Protein AF-A0A928NWH4-F1 (afdb_monomer_lite)

Foldseek 3Di:
DPPVVLVVVLVVLLVVLVVVLVVCCVVVPPVSVVSSLVSVCVSCVVDDDQSLVSVVVVVVVVVVVVVVVVVVCVVVVVPPPPDPVVVVVCVVVVVVVVVVVSVVDDSVVVVVVVVVVVVVVVVVVVVD

pLDDT: mean 74.11, std 11.13, range [43.41, 91.81]

Structure (mmCIF, N/CA/C/O backbone):
data_AF-A0A928NWH4-F1
#
_entry.id   AF-A0A928NWH4-F1
#
loop_
_atom_site.group_PDB
_atom_site.id
_atom_site.type_symbol
_atom_site.label_atom_id
_atom_site.label_alt_id
_atom_site.label_comp_id
_atom_site.label_asym_id
_atom_site.label_entity_id
_atom_site.label_seq_id
_atom_site.pdbx_PDB_ins_code
_atom_site.Cartn_x
_atom_site.Cartn_y
_atom_site.Cartn_z
_atom_site.occupancy
_atom_site.B_iso_or_equiv
_atom_site.auth_seq_id
_atom_site.auth_comp_id
_atom_site.auth_asym_id
_atom_site.auth_atom_id
_atom_site.pdbx_PDB_model_num
ATOM 1 N N . MET A 1 1 ? -10.474 -5.881 34.934 1.00 43.41 1 MET A N 1
ATOM 2 C CA . MET A 1 1 ? -10.187 -7.245 34.420 1.00 43.41 1 MET A CA 1
ATOM 3 C C . MET A 1 1 ? -10.574 -7.501 32.946 1.00 43.41 1 MET A C 1
ATOM 5 O O . MET A 1 1 ? -10.318 -8.599 32.479 1.00 43.41 1 MET A O 1
ATOM 9 N N . ASN A 1 2 ? -11.065 -6.524 32.156 1.00 45.88 2 ASN A N 1
ATOM 10 C CA . ASN A 1 2 ? -11.523 -6.765 30.763 1.00 45.88 2 ASN A CA 1
ATOM 11 C C . ASN A 1 2 ? -10.514 -6.461 29.630 1.00 45.88 2 ASN A C 1
ATOM 13 O O . ASN A 1 2 ? -10.796 -6.765 28.473 1.00 45.88 2 ASN A O 1
ATOM 17 N N . SER A 1 3 ? -9.349 -5.869 29.921 1.00 50.94 3 SER A N 1
ATOM 18 C CA . SER A 1 3 ? -8.408 -5.437 28.867 1.00 50.94 3 SER A CA 1
ATOM 19 C C . SER A 1 3 ? -7.585 -6.601 28.278 1.00 50.94 3 SER A C 1
ATOM 21 O O . SER A 1 3 ? -7.434 -6.713 27.064 1.00 50.94 3 SER A O 1
ATOM 23 N N . GLN A 1 4 ? -7.147 -7.550 29.116 1.00 49.19 4 GLN A N 1
ATOM 24 C CA . GLN A 1 4 ? -6.292 -8.680 28.704 1.00 49.19 4 GLN A CA 1
ATOM 25 C C . GLN A 1 4 ? -7.031 -9.722 27.835 1.00 49.19 4 GLN A C 1
ATOM 27 O O . GLN A 1 4 ? -6.468 -10.246 26.874 1.00 49.19 4 GLN A O 1
ATOM 32 N N . ALA A 1 5 ? -8.319 -9.972 28.104 1.00 54.00 5 ALA A N 1
ATOM 33 C CA . ALA A 1 5 ? -9.141 -10.888 27.303 1.00 54.00 5 ALA A CA 1
ATOM 34 C C . ALA A 1 5 ? -9.447 -10.327 25.898 1.00 54.00 5 ALA A C 1
ATOM 36 O O . ALA A 1 5 ? -9.428 -11.067 24.910 1.00 54.00 5 ALA A O 1
ATOM 37 N N . LYS A 1 6 ? -9.652 -9.004 25.785 1.00 53.28 6 LYS A N 1
ATOM 38 C CA . LYS A 1 6 ? -9.850 -8.314 24.497 1.00 53.28 6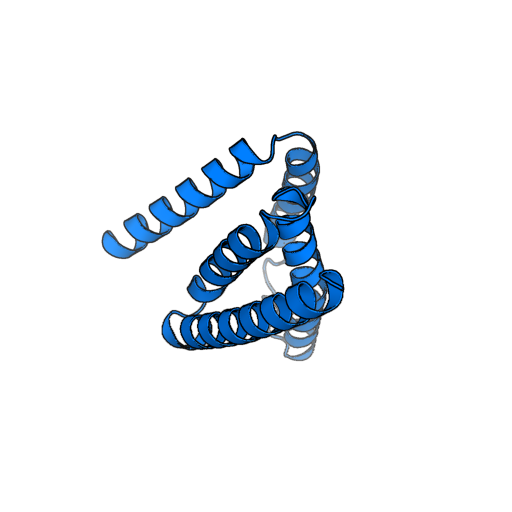 LYS A CA 1
ATOM 39 C C . LYS A 1 6 ? -8.594 -8.370 23.622 1.00 53.28 6 LYS A C 1
ATOM 41 O O . LYS A 1 6 ? -8.703 -8.619 22.422 1.00 53.28 6 LYS A O 1
ATOM 46 N N . LEU A 1 7 ? -7.411 -8.197 24.218 1.00 57.38 7 LEU A N 1
ATOM 47 C CA . LEU A 1 7 ? -6.125 -8.305 23.521 1.00 57.38 7 LEU A CA 1
ATOM 48 C C . LEU A 1 7 ? -5.837 -9.731 23.034 1.00 57.38 7 LEU A C 1
ATOM 50 O O . LEU A 1 7 ? -5.439 -9.912 21.884 1.00 57.38 7 LEU A O 1
ATOM 54 N N . ALA A 1 8 ? -6.087 -10.749 23.863 1.00 60.59 8 ALA A N 1
ATOM 55 C CA . ALA A 1 8 ? -5.885 -12.146 23.475 1.00 60.59 8 ALA A CA 1
ATOM 56 C C . ALA A 1 8 ? -6.808 -12.574 22.318 1.00 60.59 8 ALA A C 1
ATOM 58 O O . ALA A 1 8 ? -6.360 -13.245 21.385 1.00 60.59 8 ALA A O 1
ATOM 59 N N . SER A 1 9 ? -8.073 -12.140 22.342 1.00 61.66 9 SER A N 1
ATOM 60 C CA . SER A 1 9 ? -9.035 -12.407 21.266 1.00 61.66 9 SER A CA 1
ATOM 61 C C . SER A 1 9 ? -8.671 -11.668 19.970 1.00 61.66 9 SER A C 1
ATOM 63 O O . SER A 1 9 ? -8.610 -12.290 18.908 1.00 61.66 9 SER A O 1
ATOM 65 N N . LYS A 1 10 ? -8.292 -10.378 20.050 1.00 64.88 10 LYS A N 1
ATOM 66 C CA . LYS A 1 10 ? -7.789 -9.615 18.890 1.00 64.88 10 LYS A CA 1
ATOM 67 C C . LYS A 1 10 ? -6.548 -10.254 18.271 1.00 64.88 10 LYS A C 1
ATOM 69 O O . LYS A 1 10 ? -6.472 -10.346 17.051 1.00 64.88 10 LYS A O 1
ATOM 74 N N . ARG A 1 11 ? -5.600 -10.738 19.081 1.00 66.94 11 ARG A N 1
ATOM 75 C CA . ARG A 1 11 ? -4.373 -11.382 18.582 1.00 66.94 11 ARG A CA 1
ATOM 76 C C . ARG A 1 11 ? -4.673 -12.677 17.831 1.00 66.94 11 ARG A C 1
ATOM 78 O O . ARG A 1 11 ? -4.085 -12.916 16.783 1.00 66.94 11 ARG A O 1
ATOM 85 N N . ARG A 1 12 ? -5.613 -13.488 18.328 1.00 71.81 12 ARG A N 1
ATOM 86 C CA . ARG A 1 12 ? -6.081 -14.692 17.620 1.00 71.81 12 ARG A CA 1
ATOM 87 C C . ARG A 1 12 ? -6.777 -14.336 16.308 1.00 71.81 12 ARG A C 1
ATOM 89 O O . ARG A 1 12 ? -6.487 -14.969 15.301 1.00 71.81 12 ARG A O 1
ATOM 96 N N . LEU A 1 13 ? -7.619 -13.301 16.299 1.00 71.81 13 LEU A N 1
ATOM 97 C CA . LEU A 1 13 ? -8.274 -12.818 15.080 1.00 71.81 13 LEU A CA 1
ATOM 98 C C . LEU A 1 13 ? -7.277 -12.290 14.041 1.00 71.81 13 LEU A C 1
ATOM 100 O O . LEU A 1 13 ? -7.427 -12.577 12.860 1.00 71.81 13 LEU A O 1
ATOM 104 N N . LEU A 1 14 ? -6.257 -11.548 14.474 1.00 72.56 14 LEU A N 1
ATOM 105 C CA . LEU A 1 14 ? -5.183 -11.047 13.612 1.00 72.56 14 LEU A CA 1
ATOM 106 C C . LEU A 1 14 ? -4.348 -12.193 13.030 1.00 72.56 14 LEU A C 1
ATOM 108 O O . LEU A 1 14 ? -4.026 -12.163 11.849 1.00 72.56 14 LEU A O 1
ATOM 112 N N . LEU A 1 15 ? -4.042 -13.219 13.830 1.00 77.75 15 LEU A N 1
ATOM 113 C CA . LEU A 1 15 ? -3.317 -14.407 13.369 1.00 77.75 15 LEU A CA 1
ATOM 114 C C . LEU A 1 15 ? -4.130 -15.217 12.353 1.00 77.75 15 LEU A C 1
ATOM 116 O O . LEU A 1 15 ? -3.610 -15.557 11.297 1.00 77.75 15 LEU A O 1
ATOM 120 N N . LEU A 1 16 ? -5.407 -15.486 12.642 1.00 78.06 16 LEU A N 1
ATOM 121 C CA . LEU A 1 16 ? -6.319 -16.173 11.720 1.00 78.06 16 LEU A CA 1
ATOM 122 C C . LEU A 1 16 ? -6.560 -15.360 10.444 1.00 78.06 16 LEU A C 1
ATOM 124 O O . LEU A 1 16 ? -6.537 -15.918 9.352 1.00 78.06 16 LEU A O 1
ATOM 128 N N . GLY A 1 17 ? -6.743 -14.045 10.572 1.00 74.88 17 GLY A N 1
ATOM 129 C CA . GLY A 1 17 ? -6.905 -13.132 9.444 1.00 74.88 17 GLY A CA 1
ATOM 130 C C . GLY A 1 17 ? -5.650 -13.047 8.576 1.00 74.88 17 GLY A C 1
ATOM 131 O O . GLY A 1 17 ? -5.758 -13.098 7.356 1.00 74.88 17 GLY A O 1
ATOM 132 N N . GLY A 1 18 ? -4.466 -12.990 9.191 1.00 75.25 18 GLY A N 1
ATOM 133 C CA . GLY A 1 18 ? -3.181 -13.012 8.493 1.00 75.25 18 GLY A CA 1
ATOM 134 C C . GLY A 1 18 ? -2.919 -14.335 7.772 1.00 75.25 18 GLY A C 1
ATOM 135 O O . GLY A 1 18 ? -2.507 -14.320 6.617 1.00 75.25 18 GLY A O 1
ATOM 136 N N . LEU A 1 19 ? -3.226 -15.474 8.406 1.00 80.75 19 LEU A N 1
ATOM 137 C CA . LEU A 1 19 ? -3.136 -16.801 7.783 1.00 80.75 19 LEU A CA 1
ATOM 138 C C . LEU A 1 19 ? -4.094 -16.946 6.600 1.00 80.75 19 LEU A C 1
ATOM 140 O O . LEU A 1 19 ? -3.675 -17.356 5.522 1.00 80.75 19 LEU A O 1
ATOM 144 N N . ALA A 1 20 ? -5.364 -16.579 6.783 1.00 78.06 20 ALA A N 1
ATOM 145 C CA . ALA A 1 20 ? -6.362 -16.638 5.721 1.00 78.06 20 ALA A CA 1
ATOM 146 C C . ALA A 1 20 ? -5.989 -15.718 4.554 1.00 78.06 20 ALA A C 1
ATOM 148 O O . ALA A 1 20 ? -6.085 -16.116 3.398 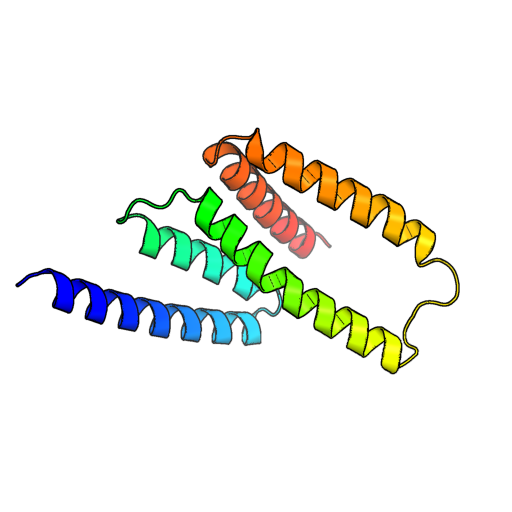1.00 78.06 20 ALA A O 1
ATOM 149 N N . ALA A 1 21 ? -5.515 -14.507 4.844 1.00 74.38 21 ALA A N 1
ATOM 150 C CA . ALA A 1 21 ? -5.097 -13.577 3.810 1.00 74.38 21 ALA A CA 1
ATOM 151 C C . ALA A 1 21 ? -3.810 -14.015 3.104 1.00 74.38 21 ALA A C 1
ATOM 153 O O . ALA A 1 21 ? -3.724 -13.858 1.894 1.00 74.38 21 ALA A O 1
ATOM 154 N N . GLY A 1 22 ? -2.844 -14.610 3.809 1.00 76.19 22 GLY A N 1
ATOM 155 C CA . GLY A 1 22 ? -1.657 -15.210 3.195 1.00 76.19 22 GLY A CA 1
ATOM 156 C C . GLY A 1 22 ? -2.012 -16.393 2.293 1.00 76.19 22 GLY A C 1
ATOM 157 O O . GLY A 1 22 ? -1.522 -16.479 1.170 1.00 76.19 22 GLY A O 1
ATOM 158 N N . PHE A 1 23 ? -2.934 -17.251 2.736 1.00 82.50 23 PHE A N 1
ATOM 159 C CA . PHE A 1 23 ? -3.455 -18.359 1.937 1.00 82.50 23 PHE A CA 1
ATOM 160 C C . PHE A 1 23 ? -4.184 -17.860 0.683 1.00 82.50 23 PHE A C 1
ATOM 162 O O . PHE A 1 23 ? -3.899 -18.312 -0.422 1.00 82.50 23 PHE A O 1
ATOM 169 N N . LEU A 1 24 ? -5.063 -16.864 0.829 1.00 78.25 24 LEU A N 1
ATOM 170 C CA . LEU A 1 24 ? -5.751 -16.223 -0.293 1.00 78.25 24 LEU A CA 1
ATOM 171 C C . LEU A 1 24 ? -4.786 -15.479 -1.219 1.00 78.25 24 LEU A C 1
ATOM 173 O O . LEU A 1 24 ? -5.001 -15.483 -2.422 1.00 78.25 24 LEU A O 1
ATOM 177 N N . ASN A 1 25 ? -3.721 -14.872 -0.696 1.00 80.25 25 ASN A N 1
ATOM 178 C CA . ASN A 1 25 ? -2.689 -14.230 -1.509 1.00 80.25 25 ASN A CA 1
ATOM 179 C C . ASN A 1 25 ? -1.861 -15.260 -2.293 1.00 80.25 25 ASN A C 1
ATOM 181 O O . ASN A 1 25 ? -1.421 -14.978 -3.399 1.00 80.25 25 ASN A O 1
ATOM 185 N N . GLY A 1 26 ? -1.679 -16.469 -1.756 1.00 79.25 26 GLY A N 1
ATOM 186 C CA . GLY A 1 26 ? -1.097 -17.589 -2.496 1.00 79.25 26 GLY A CA 1
ATOM 187 C C . GLY A 1 26 ? -2.037 -18.157 -3.565 1.00 79.25 26 GLY A C 1
ATOM 188 O O . GLY A 1 26 ? -1.582 -18.513 -4.645 1.00 79.25 26 GLY A O 1
ATOM 189 N N . LEU A 1 27 ? -3.345 -18.212 -3.286 1.00 82.12 27 LEU A N 1
ATOM 190 C CA . LEU A 1 27 ? -4.343 -18.830 -4.170 1.00 82.12 27 LEU A CA 1
ATOM 191 C C . LEU A 1 27 ? -4.841 -17.892 -5.287 1.00 82.12 27 LEU A C 1
ATOM 193 O O . LEU A 1 27 ? -5.016 -18.315 -6.423 1.00 82.12 27 LEU A O 1
ATOM 197 N N . LEU A 1 28 ? -5.087 -16.622 -4.953 1.00 76.00 28 LEU A N 1
ATOM 198 C CA . LEU A 1 28 ? -5.607 -15.576 -5.847 1.00 76.00 28 LEU A CA 1
ATOM 199 C C . LEU A 1 28 ? -4.497 -14.639 -6.357 1.00 76.00 28 LEU A C 1
ATOM 201 O O . LEU A 1 28 ? -4.776 -13.692 -7.093 1.00 76.00 28 LEU A O 1
ATOM 205 N N . GLY A 1 29 ? -3.249 -14.848 -5.929 1.00 74.00 29 GLY A N 1
ATOM 206 C CA . GLY A 1 29 ? -2.141 -13.942 -6.218 1.00 74.00 29 GLY A CA 1
ATOM 207 C C . GLY A 1 29 ? -2.352 -12.563 -5.582 1.00 74.00 29 GLY A C 1
ATOM 208 O O . GLY A 1 29 ? -2.726 -12.440 -4.416 1.00 74.00 29 GLY A O 1
ATOM 209 N N . ALA A 1 30 ? -2.168 -11.503 -6.376 1.00 63.62 30 ALA A N 1
ATOM 210 C CA . ALA A 1 30 ? -2.226 -10.105 -5.928 1.00 63.62 30 ALA A CA 1
ATOM 211 C C . ALA A 1 30 ? -3.564 -9.679 -5.273 1.00 63.62 30 ALA A C 1
ATOM 213 O O . ALA A 1 30 ? -3.617 -8.652 -4.593 1.00 63.62 30 ALA A O 1
ATOM 214 N N . GLY A 1 31 ? -4.644 -10.455 -5.438 1.00 64.56 31 GLY A N 1
ATOM 215 C CA . GLY A 1 31 ? -5.963 -10.161 -4.864 1.00 64.56 31 GLY A CA 1
ATOM 216 C C . GLY A 1 31 ? -6.078 -10.357 -3.343 1.00 64.56 31 GLY A C 1
ATOM 217 O O . GLY A 1 31 ? -6.971 -9.778 -2.721 1.00 64.56 31 GLY A O 1
ATOM 218 N N . GLY A 1 32 ? -5.176 -11.120 -2.711 1.00 65.75 32 GLY A N 1
ATOM 219 C CA . GLY A 1 32 ? -5.241 -11.409 -1.269 1.00 65.75 32 GLY A CA 1
ATOM 220 C C . GLY A 1 32 ? -4.980 -10.191 -0.371 1.00 65.75 32 GLY A C 1
ATOM 221 O O . GLY A 1 32 ? -5.569 -10.069 0.707 1.00 65.75 32 GLY A O 1
ATOM 222 N N . GLY A 1 33 ? -4.168 -9.236 -0.837 1.00 69.31 33 GLY A N 1
ATOM 223 C CA . GLY A 1 33 ? -3.880 -7.992 -0.111 1.00 69.31 33 GLY A CA 1
ATOM 224 C C . GLY A 1 33 ? -5.107 -7.090 0.079 1.00 69.31 33 GLY A C 1
ATOM 225 O O . GLY A 1 33 ? -5.252 -6.442 1.110 1.00 69.31 33 GLY A O 1
ATOM 226 N N . ILE A 1 34 ? -6.057 -7.098 -0.856 1.00 70.62 34 ILE A N 1
ATOM 227 C CA . ILE A 1 34 ? -7.312 -6.335 -0.728 1.00 70.62 34 ILE A CA 1
ATOM 228 C C . ILE A 1 34 ? -8.166 -6.910 0.411 1.00 70.62 34 ILE A C 1
ATOM 230 O O . ILE A 1 34 ? -8.759 -6.167 1.198 1.00 70.62 34 ILE A O 1
ATOM 234 N N . VAL A 1 35 ? -8.184 -8.240 0.533 1.00 70.88 35 VAL A N 1
ATOM 235 C CA . VAL A 1 35 ? -8.912 -8.957 1.585 1.00 70.88 35 VAL A CA 1
ATOM 236 C C . VAL A 1 35 ? -8.294 -8.685 2.957 1.00 70.88 35 VAL A C 1
ATOM 238 O O . VAL A 1 35 ? -9.034 -8.471 3.919 1.00 70.88 35 VAL A O 1
ATOM 241 N N . ILE A 1 36 ? -6.958 -8.611 3.053 1.00 70.62 36 ILE A N 1
ATOM 242 C CA . ILE A 1 36 ? -6.284 -8.299 4.322 1.00 70.62 36 ILE A CA 1
ATOM 243 C C . ILE A 1 36 ? -6.660 -6.907 4.822 1.00 70.62 36 ILE A C 1
ATOM 245 O O . ILE A 1 36 ? -6.985 -6.765 5.996 1.00 70.62 36 ILE A O 1
ATOM 249 N N . VAL A 1 37 ? -6.702 -5.902 3.939 1.00 69.38 37 VAL A N 1
ATOM 250 C CA . VAL A 1 37 ? -7.065 -4.524 4.306 1.00 69.38 37 VAL A CA 1
ATOM 251 C C . VAL A 1 37 ? -8.516 -4.456 4.787 1.00 69.38 37 VAL A C 1
ATOM 253 O O . VAL A 1 37 ? -8.793 -3.819 5.800 1.00 69.38 37 VAL A O 1
ATOM 256 N N . TRP A 1 38 ? -9.435 -5.170 4.131 1.00 68.69 38 TRP A N 1
ATOM 257 C CA . TRP A 1 38 ? -10.839 -5.259 4.553 1.00 68.69 38 TRP A CA 1
ATOM 258 C C . TRP A 1 38 ? -11.022 -5.942 5.912 1.00 68.69 38 TRP A C 1
ATOM 260 O O . TRP A 1 38 ? -11.799 -5.470 6.746 1.00 68.69 38 TRP A O 1
ATOM 270 N N . ILE A 1 39 ? -10.314 -7.049 6.154 1.00 66.50 39 ILE A N 1
ATOM 271 C CA . ILE A 1 39 ? -10.329 -7.738 7.451 1.00 66.50 39 ILE A CA 1
ATOM 272 C C . ILE A 1 39 ? -9.748 -6.821 8.525 1.00 66.50 39 ILE A C 1
ATOM 274 O O . ILE A 1 39 ? -10.338 -6.691 9.597 1.00 66.50 39 ILE A O 1
ATOM 278 N N . LEU A 1 40 ? -8.639 -6.142 8.231 1.00 65.06 40 LEU A N 1
ATOM 279 C CA . LEU A 1 40 ? -7.979 -5.242 9.168 1.00 65.06 40 LEU A CA 1
ATOM 280 C C . LEU A 1 40 ? -8.880 -4.051 9.515 1.00 65.06 40 LEU A C 1
ATOM 282 O O . LEU A 1 40 ? -9.053 -3.759 10.694 1.00 65.06 40 LEU A O 1
ATOM 286 N N . GLU A 1 41 ? -9.553 -3.445 8.531 1.00 65.31 41 GLU A N 1
ATOM 287 C CA . GLU A 1 41 ? -10.557 -2.399 8.761 1.00 65.31 41 GLU A CA 1
ATOM 288 C C . GLU A 1 41 ? -11.704 -2.909 9.649 1.00 65.31 41 GLU A C 1
ATOM 290 O O . GLU A 1 41 ? -12.126 -2.231 10.585 1.00 65.31 41 GLU A O 1
ATOM 295 N N . LYS A 1 42 ? -12.201 -4.126 9.397 1.00 64.31 42 LYS A N 1
ATOM 296 C CA . LYS A 1 42 ? -13.314 -4.707 10.160 1.00 64.31 42 LYS A CA 1
ATOM 297 C C . LYS A 1 42 ? -12.923 -5.051 11.602 1.00 64.31 42 LYS A C 1
ATOM 299 O O . LYS A 1 42 ? -13.752 -4.898 12.492 1.00 64.31 42 LYS A O 1
ATOM 304 N N . VAL A 1 43 ? -11.678 -5.472 11.839 1.00 62.78 43 VAL A N 1
ATOM 305 C CA . VAL A 1 43 ? -11.134 -5.793 13.174 1.00 62.78 43 VAL A CA 1
ATOM 306 C C . VAL A 1 43 ? -10.739 -4.536 13.959 1.00 62.78 43 VAL A C 1
ATOM 308 O O . VAL A 1 43 ? -10.861 -4.512 15.188 1.00 62.78 43 VAL A O 1
ATOM 311 N N . LEU A 1 44 ? -10.278 -3.479 13.281 1.00 60.25 44 LEU A N 1
ATOM 312 C CA . LEU A 1 44 ? -9.915 -2.205 13.915 1.00 60.25 44 LEU A CA 1
ATOM 313 C C . LEU A 1 44 ? -11.106 -1.259 14.128 1.00 60.25 44 LEU A C 1
ATOM 315 O O . LEU A 1 44 ? -10.991 -0.333 14.929 1.00 60.25 44 LEU A O 1
ATOM 319 N N . ARG A 1 45 ? -12.264 -1.531 13.512 1.00 55.56 45 ARG A N 1
ATOM 320 C CA . ARG A 1 45 ? -13.484 -0.702 13.582 1.00 55.56 45 ARG A CA 1
ATOM 321 C C . ARG A 1 45 ? -14.005 -0.409 14.997 1.00 55.56 45 ARG A C 1
ATOM 323 O O . ARG A 1 45 ? -14.735 0.557 15.178 1.00 55.56 45 ARG A O 1
ATOM 330 N N . ASP A 1 46 ? -13.616 -1.216 15.983 1.00 49.69 46 ASP A N 1
ATOM 331 C CA . ASP A 1 46 ? -14.012 -1.076 17.392 1.00 49.69 46 ASP A CA 1
ATOM 332 C C . ASP A 1 46 ? -13.071 -0.204 18.237 1.00 49.69 46 ASP A C 1
ATOM 334 O O . ASP A 1 46 ? -13.238 -0.091 19.454 1.00 49.69 46 ASP A O 1
ATOM 338 N N . SER A 1 47 ? -12.001 0.350 17.672 1.00 48.47 47 SER A N 1
ATOM 339 C CA . SER A 1 47 ? -11.015 1.075 18.474 1.00 48.47 47 SER A CA 1
ATOM 340 C C . SER A 1 47 ? -10.398 2.194 17.660 1.00 48.47 47 SER A C 1
ATOM 342 O O . SER A 1 47 ? -9.388 1.962 17.016 1.00 48.47 47 SER A O 1
ATOM 344 N N . THR A 1 48 ? -10.998 3.38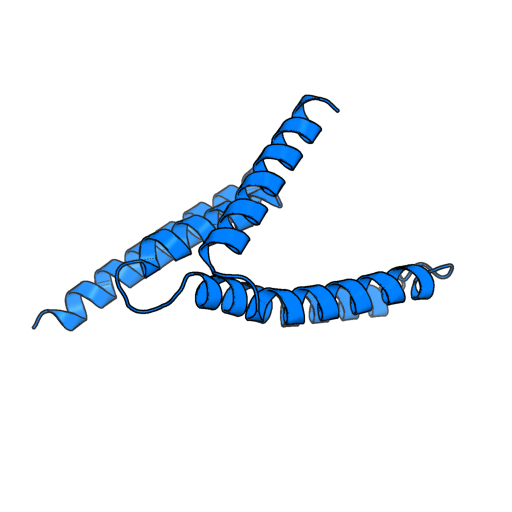4 17.724 1.00 48.66 48 THR A N 1
ATOM 345 C CA . THR A 1 48 ? -10.317 4.697 17.638 1.00 48.66 48 THR A CA 1
ATOM 346 C C . THR A 1 48 ? -9.476 5.056 16.403 1.00 48.66 48 THR A C 1
ATOM 348 O O . THR A 1 48 ? -9.063 6.205 16.320 1.00 48.66 48 THR A O 1
ATOM 351 N N . HIS A 1 49 ? -9.250 4.153 15.452 1.00 53.12 49 HIS A N 1
ATOM 352 C CA . HIS A 1 49 ? -8.388 4.377 14.292 1.00 53.12 49 HIS A CA 1
ATOM 353 C C . HIS A 1 49 ? -9.259 4.550 13.050 1.00 53.12 49 HIS A C 1
ATOM 355 O O . HIS A 1 49 ? -10.087 3.691 12.728 1.00 53.12 49 HIS A O 1
ATOM 361 N N . ASP A 1 50 ? -9.107 5.691 12.387 1.00 61.56 50 ASP A N 1
ATOM 362 C CA . ASP A 1 50 ? -9.839 6.010 11.167 1.00 61.56 50 ASP A CA 1
ATOM 363 C C . ASP A 1 50 ? -9.324 5.091 10.045 1.00 61.56 50 ASP A C 1
ATOM 365 O O . ASP A 1 50 ? -8.163 4.679 10.053 1.00 61.56 50 ASP A O 1
ATOM 369 N N . ALA A 1 51 ? -10.145 4.730 9.051 1.00 61.75 51 ALA A N 1
ATOM 370 C CA . ALA A 1 51 ? -9.679 3.804 8.003 1.00 61.75 51 ALA A CA 1
ATOM 371 C C . ALA A 1 51 ? -8.474 4.376 7.219 1.00 61.75 51 ALA A C 1
ATOM 373 O O . ALA A 1 51 ? -7.697 3.620 6.641 1.00 61.75 51 ALA A O 1
ATOM 374 N N . ARG A 1 52 ? -8.275 5.702 7.273 1.00 63.88 52 ARG A N 1
ATOM 375 C CA . ARG A 1 52 ? -7.065 6.411 6.833 1.00 63.88 52 ARG A CA 1
ATOM 376 C C . ARG A 1 52 ? -5.785 5.861 7.465 1.00 63.88 52 ARG A C 1
ATOM 378 O O . ARG A 1 52 ? -4.829 5.619 6.735 1.00 63.88 52 ARG A O 1
ATOM 385 N N . ASP A 1 53 ? -5.783 5.598 8.769 1.00 66.69 53 ASP A N 1
ATOM 386 C CA . ASP A 1 53 ? -4.601 5.124 9.499 1.00 66.69 53 ASP A CA 1
ATOM 387 C C . ASP A 1 53 ? -4.205 3.715 9.048 1.00 66.69 53 ASP A C 1
ATOM 389 O O . ASP A 1 53 ? -3.027 3.390 8.907 1.00 66.69 53 ASP A O 1
ATOM 393 N N . VAL A 1 54 ? -5.205 2.881 8.747 1.00 67.94 54 VAL A N 1
ATOM 394 C CA . VAL A 1 54 ? -4.999 1.523 8.229 1.00 67.94 54 VAL A CA 1
ATOM 395 C C . VAL A 1 54 ? -4.360 1.560 6.839 1.00 67.94 54 VAL A C 1
ATOM 397 O O . VAL A 1 54 ? -3.411 0.817 6.583 1.00 67.94 54 VAL A O 1
ATOM 400 N N . PHE A 1 55 ? -4.834 2.447 5.957 1.00 68.50 55 PHE A N 1
ATOM 401 C CA . PHE A 1 55 ? -4.236 2.652 4.634 1.00 68.50 55 PHE A CA 1
ATOM 402 C C . PHE A 1 55 ? -2.822 3.236 4.722 1.00 68.50 55 PHE A C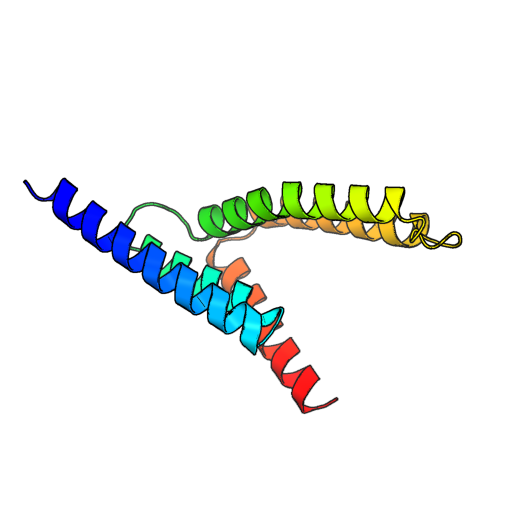 1
ATOM 404 O O . PHE A 1 55 ? -1.927 2.751 4.033 1.00 68.50 55 PHE A O 1
ATOM 411 N N . ALA A 1 56 ? -2.598 4.224 5.591 1.00 71.56 56 ALA A N 1
ATOM 412 C CA . ALA A 1 56 ? -1.279 4.810 5.811 1.00 71.56 56 ALA A CA 1
ATOM 413 C C . ALA A 1 56 ? -0.275 3.762 6.315 1.00 71.56 56 ALA A C 1
ATOM 415 O O . ALA A 1 56 ? 0.836 3.670 5.798 1.00 71.56 56 ALA A O 1
ATOM 416 N N . ASN A 1 57 ? -0.686 2.906 7.256 1.00 75.38 57 ASN A N 1
ATOM 417 C CA . ASN A 1 57 ? 0.146 1.815 7.753 1.00 75.38 57 ASN A CA 1
ATOM 418 C C . ASN A 1 57 ? 0.447 0.764 6.667 1.00 75.38 57 ASN A C 1
ATOM 420 O O . ASN A 1 57 ? 1.573 0.284 6.566 1.00 75.38 57 ASN A O 1
ATOM 424 N N . ALA A 1 58 ? -0.527 0.429 5.814 1.00 75.50 58 ALA A N 1
ATOM 425 C CA . ALA A 1 58 ? -0.300 -0.475 4.685 1.00 75.50 58 ALA A CA 1
ATOM 426 C C . ALA A 1 58 ? 0.712 0.103 3.676 1.00 75.50 58 ALA A C 1
ATOM 428 O O . ALA A 1 58 ? 1.608 -0.611 3.224 1.00 75.50 58 ALA A O 1
ATOM 429 N N . LEU A 1 59 ? 0.618 1.402 3.370 1.00 77.88 59 LEU A N 1
ATOM 430 C CA . LEU A 1 59 ? 1.582 2.105 2.516 1.00 77.88 59 LEU A CA 1
ATOM 431 C C . LEU A 1 59 ? 2.976 2.165 3.154 1.00 77.88 59 LEU A C 1
ATOM 433 O O . LEU A 1 59 ? 3.973 1.939 2.469 1.00 77.88 59 LEU A O 1
ATOM 437 N N . ALA A 1 60 ? 3.047 2.397 4.467 1.00 80.88 60 ALA A N 1
ATOM 438 C CA . ALA A 1 60 ? 4.304 2.396 5.208 1.00 80.88 60 ALA A CA 1
ATOM 439 C C . ALA A 1 60 ? 5.016 1.037 5.125 1.00 80.88 60 ALA A C 1
ATOM 441 O O . ALA A 1 60 ? 6.235 1.000 4.996 1.00 80.88 60 ALA A O 1
ATOM 442 N N . VAL A 1 61 ? 4.268 -0.072 5.131 1.00 81.06 61 VAL A N 1
ATOM 443 C CA . VAL A 1 61 ? 4.814 -1.427 4.937 1.00 81.06 61 VAL A CA 1
ATOM 444 C C . VAL A 1 61 ? 5.187 -1.697 3.475 1.00 81.06 61 VAL A C 1
ATOM 446 O O . VAL A 1 61 ? 6.173 -2.383 3.214 1.00 81.06 61 VAL A O 1
ATOM 449 N N . MET A 1 62 ? 4.460 -1.139 2.504 1.00 82.56 62 MET A N 1
ATOM 450 C CA . MET A 1 62 ? 4.812 -1.260 1.082 1.00 82.56 62 MET A CA 1
ATOM 451 C C . MET A 1 62 ? 6.143 -0.585 0.728 1.00 82.56 62 MET A C 1
ATOM 453 O O . MET A 1 62 ? 6.821 -1.028 -0.200 1.00 82.56 62 MET A O 1
ATOM 457 N N . LEU A 1 63 ? 6.526 0.470 1.446 1.00 86.19 63 LEU A N 1
ATOM 458 C CA . LEU A 1 63 ? 7.733 1.252 1.173 1.00 86.19 63 LEU A CA 1
ATOM 459 C C . LEU A 1 63 ? 9.034 0.423 1.283 1.00 86.19 63 LEU A C 1
ATOM 461 O O . LEU A 1 63 ? 9.765 0.367 0.291 1.00 86.19 63 LEU A O 1
ATOM 465 N N . PRO A 1 64 ? 9.329 -0.288 2.395 1.00 86.44 64 PRO A N 1
ATOM 466 C CA . PRO A 1 64 ? 10.507 -1.152 2.480 1.00 86.44 64 PRO A CA 1
ATOM 467 C C . PRO A 1 64 ? 10.443 -2.324 1.494 1.00 86.44 64 PRO A C 1
ATOM 469 O O . PRO A 1 64 ? 11.466 -2.677 0.915 1.00 86.44 64 PRO A O 1
ATOM 472 N N . ILE A 1 65 ? 9.255 -2.885 1.232 1.00 85.81 65 ILE A N 1
ATOM 473 C CA . ILE A 1 65 ? 9.079 -3.963 0.241 1.00 85.81 65 ILE A CA 1
ATOM 474 C C . ILE A 1 65 ? 9.484 -3.474 -1.155 1.00 85.81 65 ILE A C 1
ATOM 476 O O . ILE A 1 65 ? 10.247 -4.134 -1.861 1.00 85.81 65 ILE A O 1
ATOM 480 N N . SER A 1 66 ? 9.019 -2.285 -1.537 1.00 85.31 66 SER A N 1
ATOM 481 C CA . SER A 1 66 ? 9.336 -1.673 -2.829 1.00 85.31 66 SER A CA 1
ATOM 482 C C . SER A 1 66 ? 10.815 -1.303 -2.929 1.00 85.31 66 SER A C 1
ATOM 484 O O . SER A 1 66 ? 11.427 -1.507 -3.977 1.00 85.31 66 SER A O 1
ATOM 486 N N . ALA A 1 67 ? 11.419 -0.821 -1.837 1.00 87.00 67 ALA A N 1
ATOM 487 C CA . ALA A 1 67 ? 12.850 -0.536 -1.775 1.00 87.00 67 ALA A CA 1
ATOM 488 C C . ALA A 1 67 ? 13.683 -1.810 -1.983 1.00 87.00 67 ALA A C 1
ATOM 490 O O . ALA A 1 67 ? 14.578 -1.824 -2.826 1.00 87.00 67 ALA A O 1
ATOM 491 N N . MET A 1 68 ? 13.342 -2.905 -1.296 1.00 87.75 68 MET A N 1
ATOM 492 C CA . MET A 1 68 ? 14.006 -4.200 -1.479 1.00 87.75 68 MET A CA 1
ATOM 493 C C . MET A 1 68 ? 13.838 -4.732 -2.906 1.00 87.75 68 MET A C 1
ATOM 495 O O . MET A 1 68 ? 14.812 -5.185 -3.503 1.00 87.75 68 MET A O 1
ATOM 499 N N . SER A 1 69 ? 12.636 -4.627 -3.484 1.00 83.62 69 SER A N 1
ATOM 500 C CA . SER A 1 69 ? 12.387 -5.011 -4.879 1.00 83.62 69 SER A CA 1
ATOM 501 C C . SER A 1 69 ? 13.234 -4.191 -5.851 1.00 83.62 69 SER A C 1
ATOM 503 O O . SER A 1 69 ? 13.813 -4.744 -6.781 1.00 83.62 69 SER A O 1
ATOM 505 N N . THR A 1 70 ? 13.339 -2.880 -5.624 1.00 83.44 70 THR A N 1
ATOM 506 C CA . THR A 1 70 ? 14.136 -1.969 -6.459 1.00 83.44 70 THR A CA 1
ATOM 507 C C . THR A 1 70 ? 15.619 -2.322 -6.392 1.00 83.44 70 THR A C 1
ATOM 509 O O . THR A 1 70 ? 16.266 -2.440 -7.428 1.00 83.44 70 THR A O 1
ATOM 512 N N . VAL A 1 71 ? 16.150 -2.557 -5.187 1.00 85.44 71 VAL A N 1
ATOM 513 C CA . VAL A 1 71 ? 17.545 -2.979 -4.987 1.00 85.44 71 VAL A CA 1
ATOM 514 C C . VAL A 1 71 ? 17.805 -4.329 -5.657 1.00 85.44 71 VAL A C 1
ATOM 516 O O . VAL A 1 71 ? 18.795 -4.484 -6.366 1.00 85.44 71 VAL A O 1
ATOM 519 N N . SER A 1 72 ? 16.897 -5.294 -5.496 1.00 84.88 72 SER A N 1
ATOM 520 C CA . SER A 1 72 ? 17.014 -6.616 -6.119 1.00 84.88 72 SER A CA 1
ATOM 521 C C . SER A 1 72 ? 17.023 -6.539 -7.653 1.00 84.88 72 SER A C 1
ATOM 523 O O . SER A 1 72 ? 17.849 -7.196 -8.291 1.00 84.88 72 SER A O 1
ATOM 525 N N . TYR A 1 73 ? 16.181 -5.686 -8.247 1.00 80.69 73 TYR A N 1
ATOM 526 C CA . TYR A 1 73 ? 16.179 -5.422 -9.691 1.00 80.69 73 TYR A CA 1
ATOM 527 C C . TYR A 1 73 ? 17.451 -4.717 -10.170 1.00 80.69 73 TYR A C 1
ATOM 529 O O . TYR A 1 73 ? 17.971 -5.065 -11.230 1.00 80.69 73 TYR A O 1
ATOM 537 N N . ALA A 1 74 ? 17.969 -3.765 -9.388 1.00 79.44 74 ALA A N 1
ATOM 538 C CA . ALA A 1 74 ? 19.198 -3.048 -9.714 1.00 79.44 74 ALA A CA 1
ATOM 539 C C . ALA A 1 74 ? 20.421 -3.977 -9.726 1.00 79.44 74 ALA A C 1
ATOM 541 O O . ALA A 1 74 ? 21.252 -3.882 -10.623 1.00 79.44 74 ALA A O 1
ATOM 542 N N . ILE A 1 75 ? 20.507 -4.910 -8.771 1.00 81.00 75 ILE A N 1
ATOM 543 C CA . ILE A 1 75 ? 21.603 -5.891 -8.699 1.00 81.00 75 ILE A CA 1
ATOM 544 C C . ILE A 1 75 ? 21.488 -6.939 -9.816 1.00 81.00 75 ILE A C 1
ATOM 546 O O . ILE A 1 75 ? 22.500 -7.371 -10.358 1.00 81.00 75 ILE A O 1
ATOM 550 N N . SER A 1 76 ? 20.267 -7.336 -10.187 1.00 77.94 76 SER A N 1
ATOM 551 C CA . SER A 1 76 ? 20.034 -8.374 -11.205 1.00 77.94 76 SER A CA 1
ATOM 552 C C . SER A 1 76 ? 20.199 -7.878 -12.651 1.00 77.94 76 SER A C 1
ATOM 554 O O . SER A 1 76 ? 19.989 -8.654 -13.578 1.00 77.94 76 SER A O 1
ATOM 556 N N . GLY A 1 77 ? 20.523 -6.595 -12.867 1.00 69.44 77 GLY A N 1
ATOM 557 C CA . GLY A 1 77 ? 20.661 -6.008 -14.208 1.00 69.44 77 GLY A CA 1
ATOM 558 C C . GLY A 1 77 ? 19.354 -5.962 -15.012 1.00 69.44 77 GLY A C 1
ATOM 559 O O . GLY A 1 77 ? 19.377 -5.748 -16.217 1.00 69.44 77 GLY A O 1
ATOM 560 N N . GLY A 1 78 ? 18.200 -6.162 -14.363 1.00 65.25 78 GLY A N 1
ATOM 561 C CA . GLY A 1 78 ? 16.879 -6.197 -15.003 1.00 65.25 78 GLY A CA 1
ATOM 562 C C . GLY A 1 78 ? 16.270 -4.816 -15.245 1.00 65.25 78 GLY A C 1
ATOM 563 O O . GLY A 1 78 ? 15.061 -4.707 -15.446 1.00 65.25 78 GLY A O 1
ATOM 564 N N . LEU A 1 79 ? 17.071 -3.753 -15.152 1.00 65.50 79 LEU A N 1
ATOM 565 C CA . LEU A 1 79 ? 16.618 -2.390 -15.384 1.00 65.50 79 LEU A CA 1
ATOM 566 C C . LEU A 1 79 ? 16.445 -2.189 -16.897 1.00 65.50 79 LEU A C 1
ATOM 568 O O . LEU A 1 79 ? 17.414 -2.349 -17.633 1.00 65.50 79 LEU A O 1
ATOM 572 N N . PRO A 1 80 ? 15.239 -1.859 -17.398 1.00 65.00 80 PRO A N 1
ATOM 573 C CA . PRO A 1 80 ? 15.060 -1.592 -18.817 1.00 65.00 80 PRO A CA 1
ATOM 574 C C . PRO A 1 80 ? 15.915 -0.393 -19.247 1.00 65.00 80 PRO A C 1
ATOM 576 O O . PRO A 1 80 ? 15.550 0.760 -19.014 1.00 65.00 80 PRO A O 1
ATOM 579 N N . GLU A 1 81 ? 17.024 -0.699 -19.922 1.00 62.06 81 GLU A N 1
ATOM 580 C CA . GLU A 1 81 ? 18.088 0.196 -20.416 1.00 62.06 81 GLU A CA 1
ATOM 581 C C . GLU A 1 81 ? 17.584 1.369 -21.289 1.00 62.06 81 GLU A C 1
ATOM 583 O O . GLU A 1 81 ? 18.336 2.279 -21.618 1.00 62.06 81 GLU A O 1
ATOM 588 N N . GLY A 1 82 ? 16.302 1.380 -21.674 1.00 64.44 82 GLY A N 1
ATOM 589 C CA . GLY A 1 82 ? 15.765 2.329 -22.648 1.00 64.44 82 GLY A CA 1
ATOM 590 C C . GLY A 1 82 ? 14.890 3.470 -22.127 1.00 64.44 82 GLY A C 1
ATOM 591 O O . GLY A 1 82 ? 14.872 4.510 -22.768 1.00 64.44 82 GLY A O 1
ATOM 592 N N . ASN A 1 83 ? 14.110 3.328 -21.044 1.00 64.12 83 ASN A N 1
ATOM 593 C CA . ASN A 1 83 ? 13.012 4.288 -20.774 1.00 64.12 83 ASN A CA 1
ATOM 594 C C . ASN A 1 83 ? 12.543 4.380 -19.307 1.00 64.12 83 ASN A C 1
ATOM 596 O O . ASN A 1 83 ? 11.429 4.840 -19.040 1.00 64.12 83 ASN A O 1
ATOM 600 N N . ILE A 1 84 ? 13.366 3.974 -18.335 1.00 72.69 84 ILE A N 1
ATOM 601 C CA . ILE A 1 84 ? 13.013 4.070 -16.904 1.00 72.69 84 ILE A CA 1
ATOM 602 C C . ILE A 1 84 ? 12.616 5.492 -16.511 1.00 72.69 84 ILE A C 1
ATOM 604 O O . ILE A 1 84 ? 11.603 5.680 -15.844 1.00 72.69 84 ILE A O 1
ATOM 608 N N . SER A 1 85 ? 13.356 6.501 -16.974 1.00 70.88 85 SER A N 1
ATOM 609 C CA . SER A 1 85 ? 13.113 7.910 -16.643 1.00 70.88 85 SER A CA 1
ATOM 610 C C . SER A 1 85 ? 11.713 8.388 -17.045 1.00 70.88 85 SER A C 1
ATOM 612 O O . SER A 1 85 ? 11.099 9.175 -16.323 1.00 70.88 85 SER A O 1
ATOM 614 N N . ARG A 1 86 ? 11.165 7.870 -18.155 1.00 78.12 86 ARG A N 1
ATOM 615 C CA . ARG A 1 86 ? 9.835 8.242 -18.651 1.00 78.12 86 ARG A CA 1
ATOM 616 C C . ARG A 1 86 ? 8.702 7.649 -17.817 1.00 78.12 86 ARG A C 1
ATOM 618 O O . ARG A 1 86 ? 7.644 8.264 -17.757 1.00 78.12 86 ARG A O 1
ATOM 625 N N . PHE A 1 87 ? 8.925 6.509 -17.162 1.00 78.44 87 PHE A N 1
ATOM 626 C CA . PHE A 1 87 ? 7.979 5.910 -16.214 1.00 78.44 87 PHE A CA 1
ATOM 627 C C . PHE A 1 87 ? 8.179 6.418 -14.784 1.00 78.44 87 PHE A C 1
ATOM 629 O O . PHE A 1 87 ? 7.206 6.577 -14.050 1.00 78.44 87 PHE A O 1
ATOM 636 N N . LEU A 1 88 ? 9.416 6.742 -14.405 1.00 83.50 88 LEU A N 1
ATOM 637 C CA . LEU A 1 88 ? 9.740 7.268 -13.082 1.00 83.50 88 LEU A CA 1
ATOM 638 C C . LEU A 1 88 ? 9.072 8.625 -12.845 1.00 83.50 88 LEU A C 1
ATOM 640 O O . LEU A 1 88 ? 8.491 8.847 -11.789 1.00 83.50 88 LEU A O 1
ATOM 644 N N . LEU A 1 89 ? 9.103 9.513 -13.844 1.00 85.25 89 LEU A N 1
ATOM 645 C CA . LEU A 1 89 ? 8.532 10.856 -13.736 1.00 85.25 89 LEU A CA 1
ATOM 646 C C . LEU A 1 89 ? 7.019 10.850 -13.413 1.00 85.25 89 LEU A C 1
ATOM 648 O O . LEU A 1 89 ? 6.635 11.445 -12.406 1.00 85.25 89 LEU A O 1
ATOM 652 N N . PRO A 1 90 ? 6.144 10.163 -14.179 1.00 86.81 90 PRO A N 1
ATOM 653 C CA . PRO A 1 90 ? 4.726 10.070 -13.845 1.00 86.81 90 PRO A CA 1
ATOM 654 C C . PRO A 1 90 ? 4.464 9.238 -12.584 1.00 86.81 90 PRO A C 1
ATOM 656 O O . PRO A 1 90 ? 3.512 9.546 -11.873 1.00 86.81 90 PRO A O 1
ATOM 659 N N . ALA A 1 91 ? 5.289 8.233 -12.262 1.00 84.62 91 ALA A N 1
ATOM 660 C CA . ALA A 1 91 ? 5.133 7.456 -11.029 1.00 84.62 91 ALA A CA 1
ATOM 661 C C . ALA A 1 91 ? 5.392 8.307 -9.775 1.00 84.62 91 ALA A C 1
ATOM 663 O O . ALA A 1 91 ? 4.592 8.288 -8.841 1.00 84.62 91 ALA A O 1
ATOM 664 N N . VAL A 1 92 ? 6.468 9.099 -9.771 1.00 88.00 92 VAL A N 1
ATOM 665 C CA . VAL A 1 92 ? 6.804 10.009 -8.667 1.00 88.00 92 VAL A CA 1
ATOM 666 C C . VAL A 1 92 ? 5.762 11.118 -8.559 1.00 88.00 92 VAL A C 1
ATOM 668 O O . VAL A 1 92 ? 5.229 11.348 -7.476 1.00 88.00 92 VAL A O 1
ATOM 671 N N . LEU A 1 93 ? 5.409 11.764 -9.676 1.00 90.69 93 LEU A N 1
ATOM 672 C CA . LEU A 1 93 ? 4.393 12.820 -9.682 1.00 90.69 93 LEU A CA 1
ATOM 673 C C . LEU A 1 93 ? 3.022 12.298 -9.238 1.00 90.69 93 LEU A C 1
ATOM 675 O O . LEU A 1 93 ? 2.362 12.936 -8.421 1.00 90.69 93 LEU A O 1
ATOM 679 N N . GLY A 1 94 ? 2.610 11.127 -9.726 1.00 88.12 94 GLY A N 1
ATOM 680 C CA . GLY A 1 94 ? 1.362 10.477 -9.334 1.00 88.12 94 GLY A CA 1
ATOM 681 C C . GLY A 1 94 ? 1.352 10.059 -7.863 1.00 88.12 94 GLY A C 1
ATOM 682 O O . GLY A 1 94 ? 0.348 10.263 -7.186 1.00 88.12 94 GLY A O 1
ATOM 683 N N . GLY A 1 95 ? 2.470 9.541 -7.345 1.00 85.75 95 GLY A N 1
ATOM 684 C CA . GLY A 1 95 ? 2.624 9.187 -5.933 1.00 85.75 95 GLY A CA 1
ATOM 685 C C . GLY A 1 95 ? 2.556 10.401 -5.004 1.00 85.75 95 GLY A C 1
ATOM 686 O O . GLY A 1 95 ? 1.819 10.374 -4.021 1.00 85.75 95 GLY A O 1
ATOM 687 N N . LEU A 1 96 ? 3.256 11.491 -5.343 1.00 87.25 96 LEU A N 1
ATOM 688 C CA . LEU A 1 96 ? 3.208 12.752 -4.593 1.00 87.25 96 LEU A CA 1
ATOM 689 C C . LEU A 1 96 ? 1.811 13.379 -4.618 1.00 87.25 96 LEU A C 1
ATOM 691 O O . LEU A 1 96 ? 1.279 13.723 -3.563 1.00 87.25 96 LEU A O 1
ATOM 695 N N . LEU A 1 97 ? 1.196 13.491 -5.801 1.00 86.88 97 LEU A N 1
ATOM 696 C CA . LEU A 1 9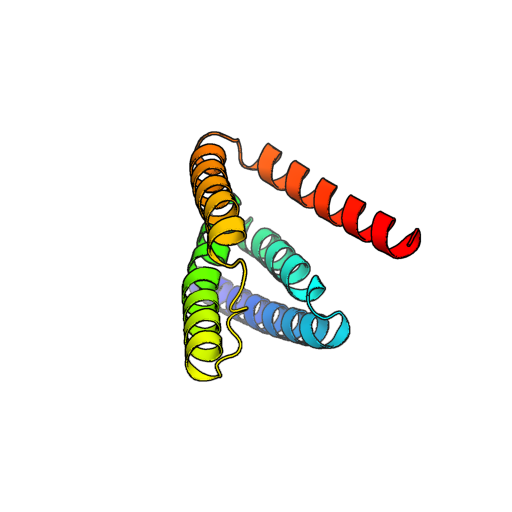7 ? -0.170 14.001 -5.935 1.00 86.88 97 LEU A CA 1
ATOM 697 C C . LEU A 1 97 ? -1.166 13.123 -5.174 1.00 86.88 97 LEU A C 1
ATOM 699 O O . LEU A 1 97 ? -2.030 13.649 -4.479 1.00 86.88 97 LEU A O 1
ATOM 703 N N . GLY A 1 98 ? -1.022 11.800 -5.257 1.00 82.69 98 GLY A N 1
ATOM 704 C CA . GLY A 1 98 ? -1.855 10.842 -4.539 1.00 82.69 98 GLY A CA 1
ATOM 705 C C . GLY A 1 98 ? -1.745 10.989 -3.022 1.00 82.69 98 GLY A C 1
ATOM 706 O O . GLY A 1 98 ? -2.772 11.063 -2.353 1.00 82.69 98 GLY A O 1
ATOM 707 N N . ALA A 1 99 ? -0.527 11.099 -2.484 1.00 81.56 99 ALA A N 1
ATOM 708 C CA . ALA A 1 99 ? -0.293 11.305 -1.055 1.00 81.56 99 ALA A CA 1
ATOM 709 C C . ALA A 1 99 ? -0.897 12.631 -0.563 1.00 81.56 99 ALA A C 1
ATOM 711 O O . ALA A 1 99 ? -1.608 12.654 0.440 1.00 81.56 99 ALA A O 1
ATOM 712 N N . PHE A 1 100 ? -0.696 13.719 -1.311 1.00 81.75 100 PHE A N 1
ATOM 713 C CA . PHE A 1 100 ? -1.227 15.038 -0.956 1.00 81.75 100 PHE A CA 1
ATOM 714 C C . PHE A 1 100 ? -2.762 15.086 -1.011 1.00 81.75 100 PHE A C 1
ATOM 716 O O . PHE A 1 100 ? -3.425 15.720 -0.186 1.00 81.75 100 PHE A O 1
ATOM 723 N N . LEU A 1 101 ? -3.347 14.397 -1.993 1.00 80.75 101 LEU A N 1
ATOM 724 C CA . LEU A 1 101 ? -4.791 14.321 -2.170 1.00 80.75 101 LEU A CA 1
ATOM 725 C C . LEU A 1 101 ? -5.446 13.410 -1.116 1.00 80.75 101 LEU A C 1
ATOM 727 O O . LEU A 1 101 ? -6.586 13.656 -0.719 1.00 80.75 101 LEU A O 1
ATOM 731 N N . LEU A 1 102 ? -4.722 12.408 -0.608 1.00 73.44 102 LEU A N 1
ATOM 732 C CA . LEU A 1 102 ? -5.202 11.505 0.438 1.00 73.44 102 LEU A CA 1
ATOM 733 C C . LEU A 1 102 ? -5.474 12.238 1.762 1.00 73.44 102 LEU A C 1
ATOM 735 O O . LEU A 1 102 ? -6.505 11.993 2.393 1.00 73.44 102 LEU A O 1
ATOM 739 N N . ASP A 1 103 ? -4.624 13.201 2.133 1.00 71.81 103 ASP A N 1
ATOM 740 C CA . ASP A 1 103 ? -4.828 14.037 3.326 1.00 71.81 103 ASP A CA 1
ATOM 741 C C . ASP A 1 103 ? -6.096 14.902 3.221 1.00 71.81 103 ASP A C 1
ATOM 743 O O . ASP A 1 103 ? -6.854 15.065 4.187 1.00 71.81 103 ASP A O 1
ATOM 747 N N . ARG A 1 104 ? -6.390 15.404 2.015 1.00 74.75 104 ARG A N 1
ATOM 748 C CA . ARG A 1 104 ? -7.539 16.282 1.735 1.00 74.75 104 ARG A CA 1
ATOM 749 C C . ARG A 1 104 ? -8.870 15.541 1.544 1.00 74.75 104 ARG A C 1
ATOM 751 O O . ARG A 1 104 ? -9.920 16.150 1.738 1.00 74.75 104 ARG A O 1
ATOM 758 N N . ILE A 1 105 ? -8.870 14.256 1.178 1.00 74.88 105 ILE A N 1
ATOM 759 C CA . ILE A 1 105 ? -10.093 13.499 0.845 1.00 74.88 105 ILE A CA 1
ATOM 760 C C . ILE A 1 105 ? -10.599 12.679 2.034 1.00 74.88 105 ILE A C 1
ATOM 762 O O . ILE A 1 105 ? -9.903 11.792 2.520 1.00 74.88 105 ILE A O 1
ATOM 766 N N . SER A 1 106 ? -11.852 12.892 2.455 1.00 73.44 106 SER A N 1
ATOM 767 C CA . SER A 1 106 ? -12.469 12.136 3.561 1.00 73.44 106 SER A CA 1
ATOM 768 C C . SER A 1 106 ? -12.321 10.614 3.410 1.00 73.44 106 SER A C 1
ATOM 770 O O . SER A 1 106 ? -12.456 10.068 2.310 1.00 73.44 106 SER A O 1
ATOM 772 N N . THR A 1 107 ? -12.125 9.907 4.525 1.00 68.56 107 THR A N 1
ATOM 773 C CA . THR A 1 107 ? -11.934 8.448 4.572 1.00 68.56 107 THR A CA 1
ATOM 774 C C . THR A 1 107 ? -13.008 7.667 3.807 1.00 68.56 107 THR A C 1
ATOM 776 O O . THR A 1 107 ? -12.728 6.659 3.155 1.00 68.56 107 THR A O 1
ATOM 779 N N . ARG A 1 108 ? -14.255 8.162 3.818 1.00 70.75 108 ARG A N 1
ATOM 780 C CA . ARG A 1 108 ? -15.376 7.552 3.084 1.00 70.75 108 ARG A CA 1
ATOM 781 C C . ARG A 1 108 ? -15.186 7.605 1.573 1.00 70.75 108 ARG A C 1
ATOM 783 O O . ARG A 1 108 ? -15.532 6.642 0.895 1.00 70.75 108 ARG A O 1
ATOM 790 N N . SER A 1 109 ? -14.657 8.704 1.047 1.00 75.69 109 SER A N 1
ATOM 791 C CA . SER A 1 109 ? -14.453 8.876 -0.392 1.00 75.69 109 SER A CA 1
ATOM 792 C C . SER A 1 109 ? -13.303 8.010 -0.901 1.00 75.69 109 SER A C 1
ATOM 794 O O . SER A 1 109 ? -13.458 7.366 -1.934 1.00 75.69 109 SER A O 1
ATOM 796 N N . VAL A 1 110 ? -12.206 7.905 -0.141 1.00 76.06 110 VAL A N 1
ATOM 797 C CA . VAL A 1 110 ? -11.084 6.999 -0.460 1.00 76.06 110 VAL A CA 1
ATOM 798 C C . VAL A 1 110 ? -11.569 5.553 -0.526 1.00 76.06 110 VAL A C 1
ATOM 800 O O . VAL A 1 110 ? -11.325 4.854 -1.507 1.00 76.06 110 VAL A O 1
ATOM 803 N N . LYS A 1 111 ? -12.339 5.124 0.482 1.00 73.50 111 LYS A N 1
ATOM 804 C CA . LYS A 1 111 ? -12.906 3.774 0.521 1.00 73.50 111 LYS A CA 1
ATOM 805 C C . LYS A 1 111 ? -13.834 3.499 -0.665 1.00 73.50 111 LYS A C 1
ATOM 807 O O . LYS A 1 111 ? -13.754 2.428 -1.262 1.00 73.50 111 LYS A O 1
ATOM 812 N N . ARG A 1 112 ? -14.701 4.454 -1.029 1.00 80.69 112 ARG A N 1
ATOM 813 C CA . ARG A 1 112 ? -15.572 4.328 -2.212 1.00 80.69 112 ARG A CA 1
ATOM 814 C C . ARG A 1 112 ? -14.762 4.196 -3.496 1.00 80.69 112 ARG A C 1
ATOM 816 O O . ARG A 1 112 ? -15.075 3.322 -4.295 1.00 80.69 112 ARG A O 1
ATOM 823 N N . LEU A 1 113 ? -13.732 5.026 -3.673 1.00 83.38 113 LEU A N 1
ATOM 824 C CA . LEU A 1 113 ? -12.869 4.987 -4.852 1.00 83.38 113 LEU A CA 1
ATOM 825 C C . LEU A 1 113 ? -12.164 3.631 -4.970 1.00 83.38 113 LEU A C 1
ATOM 827 O O . LEU A 1 113 ? -12.184 3.017 -6.030 1.00 83.38 113 LEU A O 1
ATOM 831 N N . PHE A 1 114 ? -11.614 3.130 -3.862 1.00 78.69 114 PHE A N 1
ATOM 832 C CA . PHE A 1 114 ? -10.959 1.828 -3.812 1.00 78.69 114 PHE A CA 1
ATOM 833 C C . PHE A 1 114 ? -11.922 0.680 -4.143 1.00 78.69 114 PHE A C 1
ATOM 835 O O . PHE A 1 114 ? -11.609 -0.145 -4.994 1.00 78.69 114 PHE A O 1
ATOM 842 N N . CYS A 1 115 ? -13.125 0.656 -3.552 1.00 82.00 115 CYS A N 1
ATOM 843 C CA . CYS A 1 115 ? -14.155 -0.322 -3.924 1.00 82.00 115 CYS A CA 1
ATOM 844 C C . CYS A 1 115 ? -14.486 -0.278 -5.416 1.00 82.00 115 CYS A C 1
ATOM 846 O O . CYS A 1 115 ? -14.607 -1.323 -6.050 1.00 82.00 115 CYS A O 1
ATOM 848 N N . LEU A 1 116 ? -14.647 0.926 -5.968 1.00 88.31 116 LEU A N 1
ATOM 849 C CA . LEU A 1 116 ? -15.023 1.112 -7.363 1.00 88.31 116 LEU A CA 1
ATOM 850 C C . LEU A 1 116 ? -13.914 0.626 -8.304 1.00 88.31 116 LEU A C 1
ATOM 852 O O . LEU A 1 116 ? -14.210 -0.077 -9.264 1.00 88.31 116 LEU A O 1
ATOM 856 N N . LEU A 1 117 ? -12.647 0.907 -7.979 1.00 86.00 117 LEU A N 1
ATOM 857 C CA . LEU A 1 117 ? -11.484 0.382 -8.701 1.00 86.00 117 LEU A CA 1
ATOM 858 C C . LEU A 1 117 ? -11.410 -1.148 -8.651 1.00 86.00 117 LEU A C 1
ATOM 860 O O . LEU A 1 117 ? -11.159 -1.772 -9.675 1.00 86.00 117 LEU A O 1
ATOM 864 N N . VAL A 1 118 ? -11.660 -1.763 -7.491 1.00 82.81 118 VAL A N 1
ATOM 865 C CA . VAL A 1 118 ? -11.641 -3.229 -7.347 1.00 82.81 118 VAL A CA 1
ATOM 866 C C . VAL A 1 118 ? -12.742 -3.883 -8.182 1.00 82.81 118 VAL A C 1
ATOM 868 O O . VAL A 1 118 ? -12.478 -4.860 -8.880 1.00 82.81 118 VAL A O 1
ATOM 871 N N . ILE A 1 119 ? -13.960 -3.330 -8.157 1.00 87.06 119 ILE A N 1
ATOM 872 C CA . ILE A 1 119 ? -15.069 -3.813 -8.992 1.00 87.06 119 ILE A CA 1
ATOM 873 C C . ILE A 1 119 ? -14.718 -3.658 -10.473 1.00 87.06 119 ILE A C 1
ATOM 875 O O . ILE A 1 119 ? -14.903 -4.599 -11.240 1.00 87.06 119 ILE A O 1
ATOM 879 N N . LEU A 1 120 ? -14.175 -2.504 -10.869 1.00 89.81 120 LEU A N 1
ATOM 880 C CA . LEU A 1 120 ? -13.785 -2.247 -12.252 1.00 89.81 120 LEU A CA 1
ATOM 881 C C . LEU A 1 120 ? -12.706 -3.231 -12.724 1.00 89.81 120 LEU A C 1
ATOM 883 O O . LEU A 1 120 ? -12.855 -3.805 -13.796 1.00 89.81 120 LEU A O 1
ATOM 887 N N . SER A 1 121 ? -11.672 -3.482 -11.916 1.00 85.19 121 SER A N 1
ATOM 888 C CA . SER A 1 121 ? -10.652 -4.498 -12.212 1.00 85.19 121 SER A CA 1
ATOM 889 C C . SER A 1 121 ? -11.256 -5.892 -12.359 1.00 85.19 121 SER A C 1
ATOM 891 O O . SER A 1 121 ? -10.895 -6.613 -13.286 1.00 85.19 121 SER A O 1
ATOM 893 N N . GLY A 1 122 ? -12.201 -6.262 -11.489 1.00 85.12 122 GLY A N 1
ATOM 894 C CA . GLY A 1 122 ? -12.917 -7.533 -11.594 1.00 85.12 122 GLY A CA 1
ATOM 895 C C . GLY A 1 122 ? -13.712 -7.649 -12.896 1.00 85.12 122 GLY A C 1
ATOM 896 O O . GLY A 1 122 ? -13.637 -8.670 -13.570 1.00 85.12 122 GLY A O 1
ATOM 897 N N . ILE A 1 123 ? -14.420 -6.589 -13.295 1.00 91.38 123 ILE A N 1
ATOM 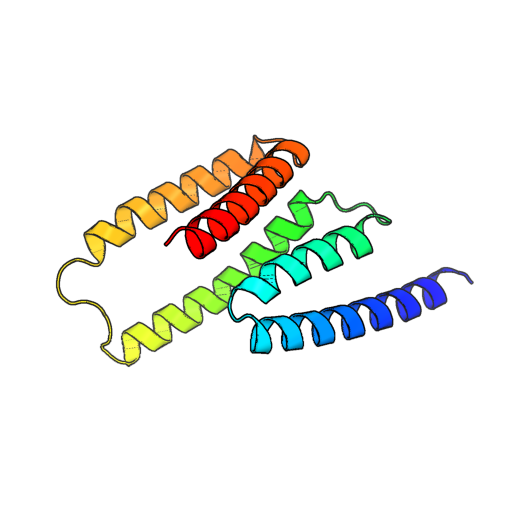898 C CA . ILE A 1 123 ? -15.169 -6.555 -14.559 1.00 91.38 123 ILE A CA 1
ATOM 899 C C . ILE A 1 123 ? -14.218 -6.646 -15.753 1.00 91.38 123 ILE A C 1
ATOM 901 O O . ILE A 1 123 ? -14.456 -7.441 -16.657 1.00 91.38 123 ILE A O 1
ATOM 905 N N . VAL A 1 124 ? -13.136 -5.860 -15.760 1.00 89.31 124 VAL A N 1
ATOM 906 C CA . VAL A 1 124 ? -12.142 -5.876 -16.843 1.00 89.31 124 VAL A CA 1
ATOM 907 C C . VAL A 1 124 ? -11.570 -7.276 -17.026 1.00 89.31 124 VAL A C 1
ATOM 909 O O . VAL A 1 124 ? -11.479 -7.721 -18.159 1.00 89.31 124 VAL A O 1
ATOM 912 N N . MET A 1 125 ? -11.261 -7.985 -15.940 1.00 86.50 125 MET A N 1
ATOM 913 C CA . MET A 1 125 ? -10.746 -9.357 -15.993 1.00 86.50 125 MET A CA 1
ATOM 914 C C . MET A 1 125 ? -11.766 -10.384 -16.519 1.00 86.50 125 MET A C 1
ATOM 916 O O . MET A 1 125 ? -11.375 -11.421 -17.032 1.00 86.50 125 MET A O 1
ATOM 920 N N . VAL A 1 126 ? -13.072 -10.141 -16.368 1.00 91.81 126 VAL A N 1
ATOM 921 C CA . VAL A 1 126 ? -14.116 -11.032 -16.915 1.00 91.81 126 VAL A CA 1
ATOM 922 C C . VAL A 1 126 ? -14.382 -10.739 -18.392 1.00 91.81 126 VAL A C 1
ATOM 924 O O . VAL A 1 126 ? -14.749 -11.634 -19.147 1.00 91.81 126 VAL A O 1
ATOM 927 N N . VAL A 1 127 ? -14.235 -9.478 -18.802 1.00 91.19 127 VAL A N 1
ATOM 928 C CA . VAL A 1 127 ? -14.528 -9.022 -20.168 1.00 91.19 127 VAL A CA 1
ATOM 929 C C . VAL A 1 127 ? -13.333 -9.197 -21.117 1.00 91.19 127 VAL A C 1
ATOM 931 O O . VAL A 1 127 ? -13.544 -9.310 -22.324 1.00 91.19 127 VAL A O 1
ATOM 934 N N . ARG A 1 128 ? -12.098 -9.195 -20.605 1.00 69.62 128 ARG A N 1
ATOM 935 C CA . ARG A 1 128 ? -10.851 -9.379 -21.362 1.00 69.62 128 ARG A CA 1
ATOM 936 C C . ARG A 1 128 ? -10.152 -10.667 -20.967 1.00 69.62 128 ARG A C 1
ATOM 938 O O . ARG A 1 128 ? -9.730 -11.377 -21.903 1.00 69.62 128 ARG A O 1
#

Secondary structure (DSSP, 8-state):
--HHHHHHHHHHHHHHHHHHHHHHHHHSGGGHHHHHHHHHHHHHTTTT--HHHHHHHHHHHHHHHHHHHHHHHHHTT-S-TTTHHHHHHHHHHHHHHHHHHHHHS-HHHHHHHHHHHHHHHHHHHHH-

Radius of gyration: 18.1 Å; chains: 1; bounding box: 37×35×57 Å

Sequence (128 aa):
MNSQAKLASKRRLLLLGGLAAGFLNGLLGAGGGIVIVWILEKVLRDSTHDARDVFANALAVMLPISAMSTVSYAISGGLPEGNISRFLLPAVLGGLLGAFLLDRISTRSVKRLFCLLVILSGIVMVVR